Protein AF-A0A7S3AJ43-F1 (afdb_monomer)

Solvent-accessible surface area (backbone atoms only — not comparable to full-atom values): 8895 Å² total; per-residue (Å²): 134,88,46,78,45,78,45,79,42,61,58,70,43,95,69,58,47,60,54,44,39,71,39,20,48,55,48,64,35,80,45,64,75,58,45,54,69,53,51,38,65,73,64,42,61,64,56,55,50,50,53,47,51,53,53,22,52,51,38,37,76,72,70,40,55,68,68,60,22,46,53,50,46,52,51,54,54,48,52,55,52,53,55,57,70,67,60,58,96,76,51,73,62,51,73,63,64,70,43,52,88,94,30,73,67,41,49,53,55,51,53,42,50,75,51,31,51,64,57,42,51,50,42,50,39,47,38,44,34,19,57,76,72,76,45,79,58,73,85,70,89,60,75,60,73,74,74,81,78,73,87,126

Radius of gyration: 18.98 Å; Cα contacts (8 Å, |Δi|>4): 123; chains: 1; bounding box: 56×34×48 Å

Nearest PDB structures (foldseek):
  5bsh-assembly1_D  TM=8.265E-01  e=5.794E-03  Medicago truncatula
  5uax-assembly1_C  TM=8.113E-01  e=1.042E-02  Homo sapiens
  5uax-assembly1_E  TM=8.116E-01  e=1.318E-02  Homo sapiens
  5uau-assembly1_C  TM=7.940E-01  e=1.105E-02  Homo sapiens
  8tcu-assembly1_D-2  TM=8.036E-01  e=1.398E-02  Homo sapiens

Foldseek 3Di:
DPLDDEEEDEADDPPVQVVNVSSHHYHHDHDVLVSLLVVLVVVCPVVLVVVLVVQLVVVVVVVDDSVCSSVVSVVVSVVVVVVVSPPPPPDCVVVLVPDDDVDPSVVVVVVCVVLCVVLVVVQSSQCVSCVSVVHHRDDRPDDRDPDPPPDD

Mean predicted aligned error: 6.06 Å

Organism: NCBI:txid156174

pLDDT: mean 89.8, std 13.28, range [41.25, 98.75]

Structure (mmCIF, N/CA/C/O backbone):
data_AF-A0A7S3AJ43-F1
#
_entry.id   AF-A0A7S3AJ43-F1
#
loop_
_atom_site.group_PDB
_atom_site.id
_atom_site.type_symbol
_atom_site.label_atom_id
_atom_site.label_alt_id
_atom_site.label_comp_id
_atom_site.label_asym_id
_atom_site.label_entity_id
_atom_site.label_seq_id
_atom_site.pdbx_PDB_ins_code
_atom_site.Cartn_x
_atom_site.Cartn_y
_atom_site.Cartn_z
_atom_site.occupancy
_atom_site.B_iso_or_equiv
_atom_site.auth_seq_id
_atom_site.auth_comp_id
_atom_site.auth_asym_id
_atom_site.auth_atom_id
_atom_site.pdbx_PDB_model_num
ATOM 1 N N . ALA A 1 1 ? 22.393 -9.265 4.498 1.00 65.06 1 ALA A N 1
ATOM 2 C CA . ALA A 1 1 ? 21.399 -8.239 4.111 1.00 65.06 1 ALA A CA 1
ATOM 3 C C . ALA A 1 1 ? 20.019 -8.900 4.025 1.00 65.06 1 ALA A C 1
ATOM 5 O O . ALA A 1 1 ? 19.981 -10.119 3.952 1.00 65.06 1 ALA A O 1
ATOM 6 N N . LYS A 1 2 ? 18.904 -8.152 4.112 1.00 80.50 2 LYS A N 1
ATOM 7 C CA . LYS A 1 2 ? 17.542 -8.740 4.086 1.00 80.50 2 LYS A CA 1
ATOM 8 C C . LYS A 1 2 ? 17.021 -9.057 2.672 1.00 80.50 2 LYS A C 1
ATOM 10 O O . LYS A 1 2 ? 16.051 -9.773 2.564 1.00 80.50 2 LYS A O 1
ATOM 15 N N . HIS A 1 3 ? 17.670 -8.553 1.617 1.00 88.12 3 HIS A N 1
ATOM 16 C CA . HIS A 1 3 ? 17.343 -8.820 0.202 1.00 88.12 3 HIS A CA 1
ATOM 17 C C . HIS A 1 3 ? 15.861 -8.584 -0.158 1.00 88.12 3 HIS A C 1
ATOM 19 O O . HIS A 1 3 ? 15.234 -9.390 -0.830 1.00 88.12 3 HIS A O 1
ATOM 25 N N . HIS A 1 4 ? 15.288 -7.476 0.320 1.00 88.38 4 HIS A N 1
ATOM 26 C CA . HIS A 1 4 ? 13.892 -7.093 0.058 1.00 88.38 4 HIS A CA 1
ATOM 27 C C . HIS A 1 4 ? 13.791 -5.883 -0.891 1.00 88.38 4 HIS A C 1
ATOM 29 O O . HIS A 1 4 ? 12.855 -5.091 -0.792 1.00 88.38 4 HIS A O 1
ATOM 35 N N . GLY A 1 5 ? 14.791 -5.671 -1.753 1.00 90.06 5 GLY A N 1
ATOM 36 C CA . GLY A 1 5 ? 14.718 -4.639 -2.787 1.00 90.06 5 GLY A CA 1
ATOM 37 C C . GLY A 1 5 ? 13.667 -4.982 -3.844 1.00 90.06 5 GLY A C 1
ATOM 38 O O . GLY A 1 5 ? 13.375 -6.150 -4.073 1.00 90.06 5 GLY A O 1
ATOM 39 N N . ALA A 1 6 ? 13.119 -3.968 -4.508 1.00 92.75 6 ALA A N 1
ATOM 40 C CA . ALA A 1 6 ? 12.282 -4.143 -5.690 1.00 92.75 6 ALA A CA 1
ATOM 41 C C . ALA A 1 6 ? 12.809 -3.231 -6.798 1.00 92.75 6 ALA A C 1
ATOM 43 O O . ALA A 1 6 ? 13.063 -2.047 -6.566 1.00 92.75 6 ALA A O 1
ATOM 44 N N . THR A 1 7 ? 13.028 -3.770 -7.993 1.00 95.31 7 THR A N 1
ATOM 45 C CA . THR A 1 7 ? 13.562 -3.012 -9.131 1.00 95.31 7 THR A CA 1
ATOM 46 C C . THR A 1 7 ? 12.820 -3.383 -10.403 1.00 95.31 7 THR A C 1
ATOM 48 O O . THR A 1 7 ? 12.704 -4.556 -10.741 1.00 95.31 7 THR A O 1
ATOM 51 N N . VAL A 1 8 ? 12.338 -2.371 -11.124 1.00 96.00 8 VAL A N 1
ATOM 52 C CA . VAL A 1 8 ? 11.834 -2.517 -12.494 1.00 96.00 8 VAL A CA 1
ATOM 53 C C . VAL A 1 8 ? 12.937 -2.100 -13.463 1.00 96.00 8 VAL A C 1
ATOM 55 O O . VAL A 1 8 ? 13.650 -1.134 -13.191 1.00 96.00 8 VAL A O 1
ATOM 58 N N . MET A 1 9 ? 13.109 -2.821 -14.569 1.00 95.75 9 MET A N 1
ATOM 59 C CA . MET A 1 9 ? 14.140 -2.508 -15.565 1.00 95.75 9 MET A CA 1
ATOM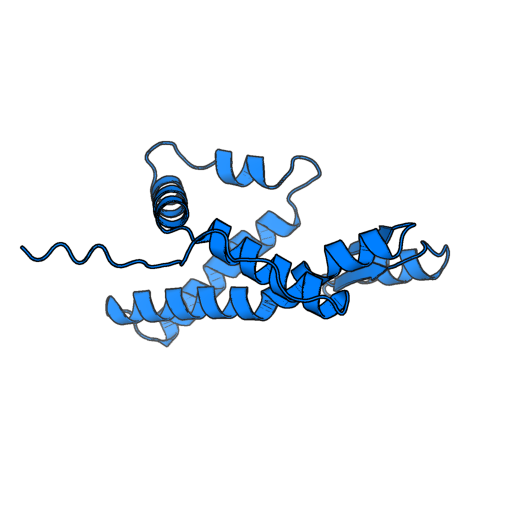 60 C C . MET A 1 9 ? 13.689 -2.832 -16.987 1.00 95.75 9 MET A C 1
ATOM 62 O O . MET A 1 9 ? 12.848 -3.705 -17.19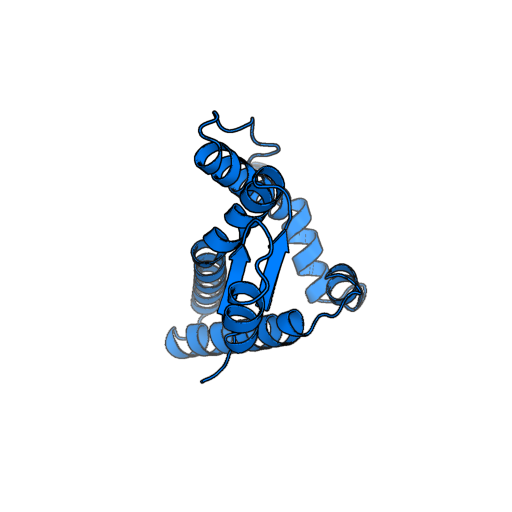7 1.00 95.75 9 MET A O 1
ATOM 66 N N . CYS A 1 10 ? 14.276 -2.130 -17.953 1.00 96.38 10 CYS A N 1
ATOM 67 C CA . CYS A 1 10 ? 14.032 -2.298 -19.378 1.00 96.38 10 CYS A CA 1
ATOM 68 C C . CYS A 1 10 ? 15.283 -1.885 -20.178 1.00 96.38 10 CYS A C 1
ATOM 70 O O . CYS A 1 10 ? 15.850 -0.831 -19.874 1.00 96.38 10 CYS A O 1
ATOM 72 N N . PRO A 1 11 ? 15.690 -2.640 -21.216 1.00 96.38 11 PRO A N 1
ATOM 73 C CA . PRO A 1 11 ? 15.273 -4.016 -21.507 1.00 96.38 11 PRO A CA 1
ATOM 74 C C . PRO A 1 11 ? 15.898 -5.014 -20.504 1.00 96.38 11 PRO A C 1
ATOM 76 O O . PRO A 1 11 ? 16.741 -4.619 -19.688 1.00 96.38 11 PRO A O 1
ATOM 79 N N . PRO A 1 12 ? 15.538 -6.310 -20.541 1.00 96.31 12 PRO A N 1
ATOM 80 C CA . PRO A 1 12 ? 16.238 -7.336 -19.773 1.00 96.31 12 PRO A CA 1
ATOM 81 C C . PRO A 1 12 ? 17.724 -7.399 -20.158 1.00 96.31 12 PRO A C 1
ATOM 83 O O . PRO A 1 12 ? 18.071 -7.311 -21.337 1.00 96.31 12 PRO A O 1
ATOM 86 N N . HIS A 1 13 ? 18.616 -7.570 -19.176 1.00 97.25 13 HIS A N 1
ATOM 87 C CA . HIS A 1 13 ? 20.060 -7.637 -19.427 1.00 97.25 13 HIS A CA 1
ATOM 88 C C . HIS A 1 13 ? 20.705 -8.800 -18.657 1.00 97.25 13 HIS A C 1
ATOM 90 O O . HIS A 1 13 ? 20.597 -8.846 -17.428 1.00 97.25 13 HIS A O 1
ATOM 96 N N . PRO A 1 14 ? 21.466 -9.689 -19.330 1.00 96.19 14 PRO A N 1
ATOM 97 C CA . PRO A 1 14 ? 21.908 -10.973 -18.771 1.00 96.19 14 PRO A CA 1
ATOM 98 C C . PRO A 1 14 ? 22.812 -10.858 -17.536 1.00 96.19 14 PRO A C 1
ATOM 100 O O . PRO A 1 14 ? 22.919 -11.805 -16.769 1.00 96.19 14 PRO A O 1
ATOM 103 N N . VAL A 1 15 ? 23.459 -9.708 -17.329 1.00 97.06 15 VAL A N 1
ATOM 104 C CA . VAL A 1 15 ? 24.304 -9.447 -16.146 1.00 97.06 15 VAL A CA 1
ATOM 105 C C . VAL A 1 15 ? 23.591 -8.603 -15.085 1.00 97.06 15 VAL A C 1
ATOM 107 O O . VAL A 1 15 ? 23.840 -8.767 -13.895 1.00 97.06 15 VAL A O 1
ATOM 110 N N . VAL A 1 16 ? 22.704 -7.690 -15.491 1.00 96.19 16 VAL A N 1
ATOM 111 C CA . VAL A 1 16 ? 22.134 -6.689 -14.569 1.00 96.19 16 VAL A CA 1
ATOM 112 C C . VAL A 1 16 ? 20.898 -7.247 -13.876 1.00 96.19 16 VAL A C 1
ATOM 114 O O . VAL A 1 16 ? 20.710 -7.005 -12.687 1.00 96.19 16 VAL A O 1
ATOM 117 N N . THR A 1 17 ? 20.089 -8.042 -14.581 1.00 96.38 17 THR A N 1
ATOM 118 C CA . THR A 1 17 ? 18.909 -8.679 -13.991 1.00 96.38 17 THR A CA 1
ATOM 119 C C . THR A 1 17 ? 19.293 -9.600 -12.823 1.00 96.38 17 THR A C 1
ATOM 121 O O . THR A 1 17 ? 18.819 -9.324 -11.719 1.00 96.38 17 THR A O 1
ATOM 124 N N . PRO A 1 18 ? 20.243 -10.555 -12.959 1.00 96.44 18 PRO A N 1
ATOM 125 C CA . PRO A 1 18 ? 20.639 -11.409 -11.832 1.00 96.44 18 PRO A CA 1
ATOM 126 C C . PRO A 1 18 ? 21.259 -10.637 -10.660 1.00 96.44 18 PRO A C 1
ATOM 128 O O . PRO A 1 18 ? 21.111 -11.024 -9.501 1.00 96.44 18 PRO A O 1
ATOM 131 N N . LEU A 1 19 ? 21.943 -9.520 -10.939 1.00 95.94 19 LEU A N 1
ATOM 132 C CA . LEU A 1 19 ? 22.479 -8.647 -9.894 1.00 95.94 19 LEU A CA 1
ATOM 133 C C . LEU A 1 19 ? 21.355 -8.077 -9.019 1.00 95.94 19 LEU A C 1
ATOM 135 O O . LEU A 1 19 ? 21.438 -8.173 -7.797 1.00 95.94 19 LEU A O 1
ATOM 139 N N . PHE A 1 20 ? 20.302 -7.511 -9.610 1.00 95.94 20 PHE A N 1
ATOM 140 C CA . PHE A 1 20 ? 19.175 -6.989 -8.830 1.00 95.94 20 PHE A CA 1
ATOM 141 C C . PHE A 1 20 ? 18.328 -8.094 -8.193 1.00 95.94 20 PHE A C 1
ATOM 143 O O . PHE A 1 20 ? 17.863 -7.903 -7.071 1.00 95.94 20 PHE A O 1
ATOM 150 N N . GLU A 1 21 ? 18.194 -9.259 -8.833 1.00 94.88 21 GLU A N 1
ATOM 151 C CA . GLU A 1 21 ? 17.552 -10.438 -8.225 1.00 94.88 21 GLU A CA 1
ATOM 152 C C . GLU A 1 21 ? 18.291 -10.904 -6.960 1.00 94.88 21 GLU A C 1
ATOM 154 O O . GLU A 1 21 ? 17.676 -11.320 -5.981 1.00 94.88 21 GLU A O 1
ATOM 159 N N . SER A 1 22 ? 19.619 -10.762 -6.909 1.00 94.62 22 SER A N 1
ATOM 160 C CA . SER A 1 22 ? 20.381 -11.055 -5.685 1.00 94.62 22 SER A CA 1
ATOM 161 C C . SER A 1 22 ? 20.096 -10.082 -4.526 1.00 94.62 22 SER A C 1
ATOM 163 O O . SER A 1 22 ? 20.369 -10.402 -3.368 1.00 94.62 22 SER A O 1
ATOM 165 N N . LEU A 1 23 ? 19.535 -8.902 -4.819 1.00 94.44 23 LEU A N 1
ATOM 166 C CA . LEU A 1 23 ? 19.179 -7.868 -3.841 1.00 94.44 23 LEU A CA 1
ATOM 167 C C . LEU A 1 23 ? 17.684 -7.889 -3.467 1.00 94.44 23 LEU A C 1
ATOM 169 O O . LEU A 1 23 ? 17.287 -7.184 -2.530 1.00 94.44 23 LEU A O 1
ATOM 173 N N . GLY A 1 24 ? 16.868 -8.678 -4.171 1.00 93.25 24 GLY A N 1
ATOM 174 C CA . GLY A 1 24 ? 15.427 -8.814 -3.968 1.00 93.25 24 GLY A CA 1
ATOM 175 C C . GLY A 1 24 ? 14.691 -9.171 -5.259 1.00 93.25 24 GLY A C 1
ATOM 176 O O . GLY A 1 24 ? 15.129 -10.029 -6.014 1.00 93.25 24 GLY A O 1
ATOM 177 N N . THR A 1 25 ? 13.561 -8.527 -5.530 1.00 92.06 25 THR A N 1
ATOM 178 C CA . THR A 1 25 ? 12.754 -8.796 -6.726 1.00 92.06 25 THR A CA 1
ATOM 179 C C . THR A 1 25 ? 13.171 -7.890 -7.881 1.00 92.06 25 THR A C 1
ATOM 181 O O . THR A 1 25 ? 13.107 -6.662 -7.771 1.00 92.06 25 THR A O 1
ATOM 184 N N . ALA A 1 26 ? 13.523 -8.485 -9.022 1.00 94.81 26 ALA A N 1
ATOM 185 C CA . ALA A 1 26 ? 13.680 -7.773 -10.285 1.00 94.81 26 ALA A CA 1
ATOM 186 C C . ALA A 1 26 ? 12.510 -8.087 -11.225 1.00 94.81 26 ALA A C 1
ATOM 188 O O . ALA A 1 26 ? 12.157 -9.245 -11.433 1.00 94.81 26 ALA A O 1
ATOM 189 N N . VAL A 1 27 ? 11.924 -7.051 -11.821 1.00 94.81 27 VAL A N 1
ATOM 190 C CA . VAL A 1 27 ? 10.926 -7.172 -12.887 1.00 94.81 27 VAL A CA 1
ATOM 191 C C . VAL A 1 27 ? 11.528 -6.566 -14.148 1.00 94.81 27 VAL A C 1
ATOM 193 O O . VAL A 1 27 ? 11.553 -5.344 -14.315 1.00 94.81 27 VAL A O 1
ATOM 196 N N . ALA A 1 28 ? 12.065 -7.426 -15.010 1.00 96.31 28 ALA A N 1
ATOM 197 C CA . ALA A 1 28 ? 12.603 -7.038 -16.307 1.00 96.31 28 ALA A CA 1
ATOM 198 C C . ALA A 1 28 ? 11.511 -7.139 -17.380 1.00 96.31 28 ALA A C 1
ATOM 200 O O . ALA A 1 28 ? 10.847 -8.167 -17.494 1.00 96.31 28 ALA A O 1
ATOM 201 N N . VAL A 1 29 ? 11.320 -6.070 -18.149 1.00 97.31 29 VAL A N 1
ATOM 202 C CA . VAL A 1 29 ? 10.336 -5.996 -19.239 1.00 97.31 29 VAL A CA 1
ATOM 203 C C . VAL A 1 29 ? 11.007 -5.525 -20.524 1.00 97.31 29 VAL A C 1
ATOM 205 O O . VAL A 1 29 ? 11.969 -4.764 -20.467 1.00 97.31 29 VAL A O 1
ATOM 208 N N . ASP A 1 30 ? 10.501 -5.967 -21.673 1.00 97.81 30 ASP A N 1
ATOM 209 C CA . ASP A 1 30 ? 11.097 -5.647 -22.979 1.00 97.81 30 ASP A CA 1
ATOM 210 C C . ASP A 1 30 ? 10.803 -4.216 -23.447 1.00 97.81 30 ASP A C 1
ATOM 212 O O . ASP A 1 30 ? 11.614 -3.605 -24.137 1.00 97.81 30 ASP A O 1
ATOM 216 N N . GLU A 1 31 ? 9.648 -3.675 -23.051 1.00 97.81 31 GLU A N 1
ATOM 217 C CA . GLU A 1 31 ? 9.118 -2.413 -23.565 1.00 97.81 31 GLU A CA 1
ATOM 218 C C . GLU A 1 31 ? 9.150 -1.303 -22.507 1.00 97.81 31 GLU A C 1
ATOM 220 O O . GLU A 1 31 ? 8.574 -1.431 -21.419 1.00 97.81 31 GLU A O 1
ATOM 225 N N . GLU A 1 32 ? 9.731 -0.150 -22.853 1.00 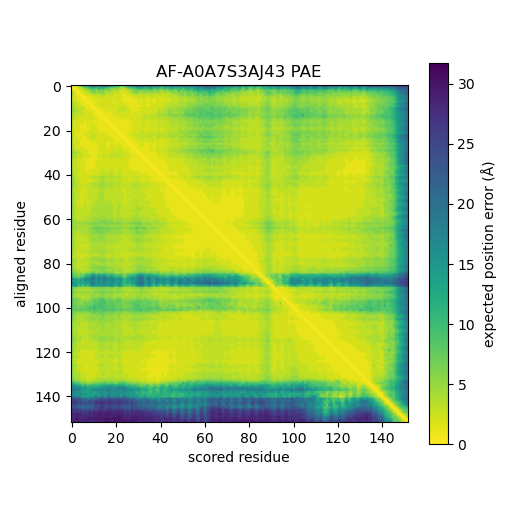96.38 32 GLU A N 1
ATOM 226 C CA . GLU A 1 32 ? 9.845 1.003 -21.945 1.00 96.38 32 GLU A CA 1
ATOM 227 C C . GLU A 1 32 ? 8.463 1.501 -21.488 1.00 96.38 32 GLU A C 1
ATOM 229 O O . GLU A 1 32 ? 8.265 1.891 -20.335 1.00 96.38 32 GLU A O 1
ATOM 234 N N . GLU A 1 33 ? 7.466 1.423 -22.371 1.00 96.31 33 GLU A N 1
ATOM 235 C CA . GLU A 1 33 ? 6.085 1.786 -22.051 1.00 96.31 33 GLU A CA 1
ATOM 236 C C . GLU A 1 33 ? 5.445 0.857 -21.012 1.00 96.31 33 GLU A C 1
ATOM 238 O O . GLU A 1 33 ? 4.555 1.288 -20.274 1.00 96.31 33 GLU A O 1
ATOM 243 N N . VAL A 1 34 ? 5.887 -0.400 -20.907 1.00 97.31 34 VAL A N 1
ATOM 244 C CA . VAL A 1 34 ? 5.468 -1.303 -19.825 1.00 97.31 34 VAL 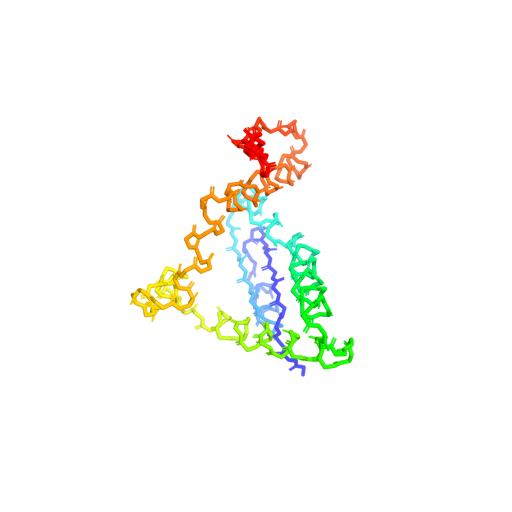A CA 1
ATOM 245 C C . VAL A 1 34 ? 6.172 -0.915 -18.528 1.00 97.31 34 VAL A C 1
ATOM 247 O O . VAL A 1 34 ? 5.504 -0.780 -17.503 1.00 97.31 34 VAL A O 1
ATOM 250 N N . MET A 1 35 ? 7.479 -0.635 -18.567 1.00 97.12 35 MET A N 1
ATOM 251 C CA . MET A 1 35 ? 8.226 -0.180 -17.388 1.00 97.12 35 MET A CA 1
ATOM 252 C C . MET A 1 35 ? 7.599 1.081 -16.777 1.00 97.12 35 MET A C 1
ATOM 254 O O . MET A 1 35 ? 7.344 1.121 -15.571 1.00 97.12 35 MET A O 1
ATOM 258 N N . LYS A 1 36 ? 7.254 2.080 -17.601 1.00 96.75 36 LYS A N 1
ATOM 259 C CA . LYS A 1 36 ? 6.582 3.312 -17.148 1.00 96.75 36 LYS A CA 1
ATOM 260 C C . LYS A 1 36 ? 5.261 3.041 -16.430 1.00 96.75 36 LYS A C 1
ATOM 262 O O . LYS A 1 36 ? 4.955 3.747 -15.477 1.00 96.75 36 LYS A O 1
ATOM 267 N N . LYS A 1 37 ? 4.492 2.025 -16.842 1.00 96.81 37 LYS A N 1
ATOM 268 C CA . LYS A 1 37 ? 3.230 1.631 -16.181 1.00 96.81 37 LYS A CA 1
ATOM 269 C C . LYS A 1 37 ? 3.450 0.976 -14.814 1.00 96.81 37 LYS A C 1
ATOM 271 O O . LYS A 1 37 ? 2.555 1.040 -13.978 1.00 96.81 37 LYS A O 1
ATOM 276 N N . LEU A 1 38 ? 4.620 0.381 -14.570 1.00 96.75 38 LEU A N 1
ATOM 277 C CA . LEU A 1 38 ? 4.974 -0.221 -13.279 1.00 96.75 38 LEU A CA 1
ATOM 278 C C . LEU A 1 38 ? 5.490 0.814 -12.268 1.00 96.75 38 LEU A C 1
ATOM 280 O O . LEU A 1 38 ? 5.240 0.691 -11.071 1.00 96.75 38 LEU A O 1
ATOM 284 N N . MET A 1 39 ? 6.189 1.850 -12.739 1.00 96.06 39 MET A N 1
ATOM 285 C CA . MET A 1 39 ? 6.831 2.854 -11.883 1.00 96.06 39 MET A CA 1
ATOM 286 C C . MET A 1 39 ? 5.909 3.540 -10.852 1.00 96.06 39 MET A C 1
ATOM 288 O O . MET A 1 39 ? 6.370 3.709 -9.726 1.00 96.06 39 MET A O 1
ATOM 292 N N . PRO A 1 40 ? 4.639 3.906 -11.140 1.00 97.06 40 PRO A N 1
ATOM 293 C CA . PRO A 1 40 ? 3.752 4.532 -10.155 1.00 97.06 40 PRO A CA 1
ATOM 294 C C . PRO A 1 40 ? 3.609 3.759 -8.840 1.00 97.06 40 PRO A C 1
ATOM 296 O O . PRO A 1 40 ? 3.440 4.370 -7.787 1.00 97.06 40 PRO A O 1
ATOM 299 N N . VAL A 1 41 ? 3.717 2.426 -8.875 1.00 95.50 41 VAL A N 1
ATOM 300 C CA . VAL A 1 41 ? 3.610 1.571 -7.681 1.00 95.50 41 VAL A CA 1
ATOM 301 C C . VAL A 1 41 ? 4.709 1.892 -6.663 1.00 95.50 41 VAL A C 1
ATOM 303 O O . VAL A 1 41 ? 4.466 1.837 -5.459 1.00 95.50 41 VAL A O 1
ATOM 306 N N . THR A 1 42 ? 5.898 2.310 -7.111 1.00 92.38 42 THR A N 1
ATOM 307 C CA . THR A 1 42 ? 7.006 2.659 -6.204 1.00 92.38 42 THR A CA 1
ATOM 308 C C . THR A 1 42 ? 6.738 3.947 -5.417 1.00 92.38 42 THR A C 1
ATOM 310 O O . THR A 1 42 ? 7.320 4.151 -4.352 1.00 92.38 42 THR A O 1
ATOM 313 N N . ALA A 1 43 ? 5.801 4.786 -5.874 1.00 95.00 43 ALA A N 1
ATOM 314 C CA . ALA A 1 43 ? 5.382 5.998 -5.174 1.00 95.00 43 ALA A CA 1
ATOM 315 C C . ALA A 1 43 ? 4.402 5.729 -4.011 1.00 95.00 43 ALA A C 1
ATOM 317 O O . ALA A 1 43 ? 4.081 6.650 -3.257 1.00 95.00 43 ALA A O 1
ATOM 318 N N . LEU A 1 44 ? 3.943 4.485 -3.818 1.00 95.94 44 LEU A N 1
ATOM 319 C CA . LEU A 1 44 ? 2.960 4.137 -2.783 1.00 95.94 44 LEU A CA 1
ATOM 320 C C . LEU A 1 44 ? 3.523 4.104 -1.358 1.00 95.94 44 LEU A C 1
ATOM 322 O O . LEU A 1 44 ? 2.744 4.055 -0.410 1.00 95.94 44 LEU A O 1
ATOM 326 N N . MET A 1 45 ? 4.843 4.208 -1.173 1.00 94.00 45 MET A N 1
ATOM 327 C CA . MET A 1 45 ? 5.457 4.247 0.162 1.00 94.00 45 MET A CA 1
ATOM 328 C C . MET A 1 45 ? 4.842 5.345 1.049 1.00 94.00 45 MET A C 1
ATOM 330 O O . MET A 1 45 ? 4.499 5.093 2.202 1.00 94.00 45 MET A O 1
ATOM 334 N N . GLY A 1 46 ? 4.657 6.555 0.507 1.00 93.94 46 GLY A N 1
ATOM 335 C CA . GLY A 1 46 ? 4.066 7.668 1.256 1.00 93.94 46 GLY A CA 1
ATOM 336 C C . GLY A 1 46 ? 2.603 7.419 1.634 1.00 93.94 46 GLY A C 1
ATOM 337 O O . GLY A 1 46 ? 2.206 7.691 2.765 1.00 93.94 46 GLY A O 1
ATOM 338 N N . GLN A 1 47 ? 1.818 6.842 0.719 1.00 96.00 47 GLN A N 1
ATOM 339 C CA . GLN A 1 47 ? 0.428 6.466 0.991 1.00 96.00 47 GLN A CA 1
ATOM 340 C C . GLN A 1 47 ? 0.347 5.374 2.069 1.00 96.00 47 GLN A C 1
ATOM 342 O O . GLN A 1 47 ? -0.485 5.470 2.969 1.00 96.00 47 GLN A O 1
ATOM 347 N N . PHE A 1 48 ? 1.238 4.382 2.028 1.00 96.06 48 PHE A N 1
ATOM 348 C CA . PHE A 1 48 ? 1.289 3.299 3.008 1.00 96.06 48 PHE A CA 1
ATOM 349 C C . PHE A 1 48 ? 1.594 3.809 4.426 1.00 96.06 48 PHE A C 1
ATOM 351 O O . PHE A 1 48 ? 0.978 3.363 5.396 1.00 96.06 48 PHE A O 1
ATOM 358 N N . TYR A 1 49 ? 2.502 4.781 4.563 1.00 96.50 49 TYR A N 1
ATOM 359 C CA . TYR A 1 49 ? 2.772 5.427 5.853 1.00 96.50 49 TYR A CA 1
ATOM 360 C C . TYR A 1 49 ? 1.611 6.309 6.318 1.00 96.50 49 TYR A C 1
ATOM 362 O O . TYR A 1 49 ? 1.275 6.287 7.500 1.00 96.50 49 TYR A O 1
ATOM 370 N N . ALA A 1 50 ? 0.948 7.026 5.407 1.00 97.38 50 ALA A N 1
ATOM 371 C CA . ALA A 1 50 ? -0.236 7.816 5.742 1.00 97.38 50 ALA A CA 1
ATOM 372 C C . ALA A 1 50 ? -1.401 6.937 6.241 1.00 97.38 50 ALA A C 1
ATOM 374 O O . ALA A 1 50 ? -2.091 7.312 7.186 1.00 97.38 50 ALA A O 1
ATOM 375 N N . GLN A 1 51 ? -1.584 5.738 5.676 1.00 96.75 51 GLN A N 1
ATOM 376 C CA . GLN A 1 51 ? -2.582 4.772 6.152 1.00 96.75 51 GLN A CA 1
ATOM 377 C C . GLN A 1 51 ? -2.288 4.302 7.588 1.00 96.75 51 GLN A C 1
ATOM 379 O O . GLN A 1 51 ? -3.196 4.224 8.420 1.00 96.75 51 GLN A O 1
ATOM 384 N N . GLN A 1 52 ? -1.019 4.017 7.900 1.00 98.00 52 GLN A N 1
ATOM 385 C CA . GLN A 1 52 ? -0.594 3.665 9.259 1.00 98.00 52 GLN A CA 1
ATOM 386 C C . GLN A 1 52 ? -0.798 4.832 10.226 1.00 98.00 52 GLN A C 1
ATOM 388 O O . GLN A 1 52 ? -1.337 4.638 11.310 1.00 98.00 52 GLN A O 1
ATOM 393 N N . GLN A 1 53 ? -0.445 6.053 9.820 1.00 98.19 53 GLN A N 1
ATOM 394 C CA . GLN A 1 53 ? -0.668 7.250 10.630 1.00 98.19 53 GLN A CA 1
ATOM 395 C C . GLN A 1 53 ? -2.156 7.460 10.941 1.00 98.19 53 GLN A C 1
ATOM 397 O O . GLN A 1 53 ? -2.505 7.733 12.086 1.00 98.19 53 GLN A O 1
ATOM 402 N N . ALA A 1 54 ? -3.041 7.295 9.952 1.00 98.12 54 ALA A N 1
ATOM 403 C CA . ALA A 1 54 ? -4.485 7.396 10.159 1.00 98.12 54 ALA A CA 1
ATOM 404 C C . ALA A 1 54 ? -5.002 6.318 11.129 1.00 98.12 54 ALA A C 1
ATOM 406 O O . ALA A 1 54 ? -5.828 6.605 11.993 1.00 98.12 54 ALA A O 1
ATOM 407 N N . THR A 1 55 ? -4.470 5.097 11.033 1.00 98.19 55 THR A N 1
ATOM 408 C CA . THR A 1 55 ? -4.809 3.988 11.941 1.00 98.19 55 THR A CA 1
ATOM 409 C C . THR A 1 55 ? -4.334 4.264 13.370 1.00 98.19 55 THR A C 1
ATOM 411 O O . THR A 1 55 ? -5.090 4.072 14.322 1.00 98.19 55 THR A O 1
ATOM 414 N N . GLN A 1 56 ? -3.109 4.775 13.529 1.00 98.44 56 GLN A N 1
ATOM 415 C CA . GLN A 1 56 ? -2.575 5.200 14.822 1.00 98.44 56 GLN A CA 1
ATOM 416 C C . GLN A 1 56 ? -3.450 6.299 15.439 1.00 98.44 56 GLN A C 1
ATOM 418 O O . GLN A 1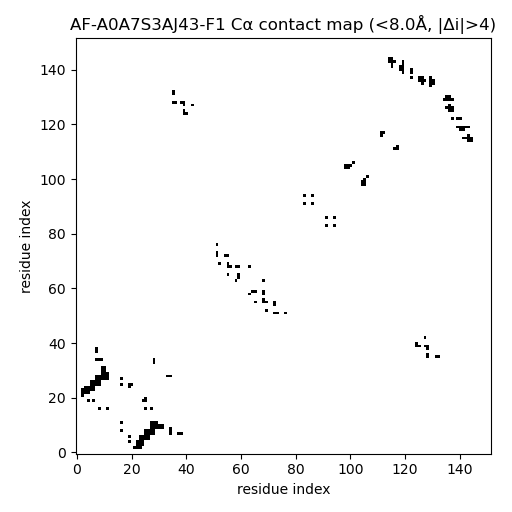 56 ? -3.854 6.174 16.591 1.00 98.44 56 GLN A O 1
ATOM 423 N N . ALA A 1 57 ? -3.781 7.342 14.672 1.00 98.62 57 ALA A N 1
ATOM 424 C CA . ALA A 1 57 ? -4.620 8.440 15.147 1.00 98.62 57 ALA A CA 1
ATOM 425 C C . ALA A 1 57 ? -6.019 7.959 15.566 1.00 98.62 57 ALA A C 1
ATOM 427 O O . ALA A 1 57 ? -6.569 8.438 16.556 1.00 98.62 57 ALA A O 1
ATOM 428 N N . TRP A 1 58 ? -6.584 6.979 14.852 1.00 98.56 58 TRP A N 1
ATOM 429 C CA . TRP A 1 58 ? -7.849 6.360 15.240 1.00 98.56 58 TRP A CA 1
ATOM 430 C C . TRP A 1 58 ? -7.744 5.635 16.590 1.00 98.56 58 TRP A C 1
ATOM 432 O O . TRP A 1 58 ? -8.604 5.844 17.440 1.00 98.56 58 TRP A O 1
ATOM 442 N N . LEU A 1 59 ? -6.680 4.855 16.829 1.00 98.75 59 LEU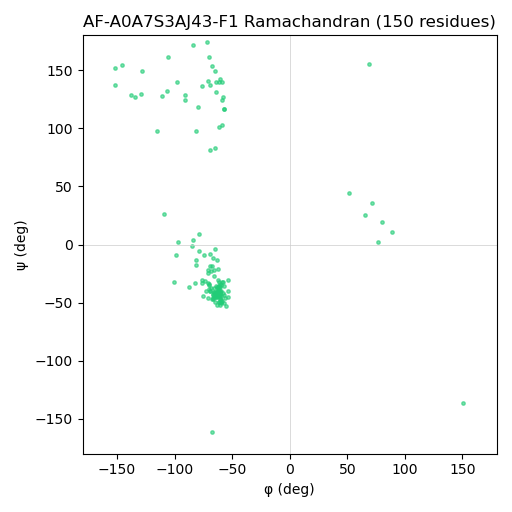 A N 1
ATOM 443 C CA . LEU A 1 59 ? -6.441 4.196 18.124 1.00 98.75 59 LEU A CA 1
ATOM 444 C C . LEU A 1 59 ? -6.265 5.208 19.265 1.00 98.75 59 LEU A C 1
ATOM 446 O O . LEU A 1 59 ? -6.831 5.020 20.342 1.00 98.75 59 LEU A O 1
ATOM 450 N N . GLU A 1 60 ? -5.523 6.291 19.027 1.00 98.69 60 GLU A N 1
ATOM 451 C CA . GLU A 1 60 ? -5.358 7.378 20.000 1.00 98.69 60 GLU A CA 1
ATOM 452 C C . GLU A 1 60 ? -6.702 8.033 20.346 1.00 98.69 60 GLU A C 1
ATOM 454 O O . GLU A 1 60 ? -6.997 8.265 21.519 1.00 98.69 60 GLU A O 1
ATOM 459 N N . ALA A 1 61 ? -7.574 8.236 19.353 1.00 98.56 61 ALA A N 1
ATOM 460 C CA . ALA A 1 61 ? -8.934 8.728 19.572 1.00 98.56 61 ALA A CA 1
ATOM 461 C C . ALA A 1 61 ? -9.820 7.746 20.364 1.00 98.56 61 ALA A C 1
ATOM 463 O O . ALA A 1 61 ? -10.783 8.176 20.997 1.00 98.56 61 ALA A O 1
ATOM 464 N N . GLN A 1 62 ? -9.490 6.449 20.377 1.00 98.50 62 GLN A N 1
ATOM 465 C CA . GLN A 1 62 ? -10.126 5.450 21.249 1.00 98.50 62 GLN A CA 1
ATOM 466 C C . GLN A 1 62 ? -9.513 5.399 22.665 1.00 98.50 62 GLN A C 1
ATOM 468 O O . GLN A 1 62 ? -9.905 4.559 23.474 1.00 98.50 62 GLN A O 1
ATOM 473 N N . GLY A 1 63 ? -8.555 6.276 22.985 1.00 98.50 63 GLY A N 1
ATOM 474 C CA . GLY A 1 63 ? -7.913 6.356 24.301 1.00 98.50 63 GLY A CA 1
ATOM 475 C C . GLY A 1 63 ? -6.684 5.460 24.476 1.00 98.50 63 GLY A C 1
ATOM 476 O O . GLY A 1 63 ? -6.199 5.314 25.599 1.00 98.50 63 GLY A O 1
ATOM 477 N N . VAL A 1 64 ? -6.162 4.863 23.400 1.00 98.69 64 VAL A N 1
ATOM 478 C CA . VAL A 1 64 ? -4.885 4.133 23.434 1.00 98.69 64 VAL A CA 1
ATOM 479 C C . VAL A 1 64 ? -3.734 5.139 23.462 1.00 98.69 64 VAL A C 1
ATOM 481 O O . VAL A 1 64 ? -3.737 6.111 22.713 1.00 98.69 64 VAL A O 1
ATOM 484 N N . ASP A 1 65 ? -2.723 4.920 24.302 1.00 98.50 65 ASP A N 1
ATOM 485 C CA . ASP A 1 65 ? -1.558 5.804 24.322 1.00 98.50 65 ASP A CA 1
ATOM 486 C C . ASP A 1 65 ? -0.770 5.737 22.997 1.00 98.50 65 ASP A C 1
ATOM 488 O O . ASP A 1 65 ? -0.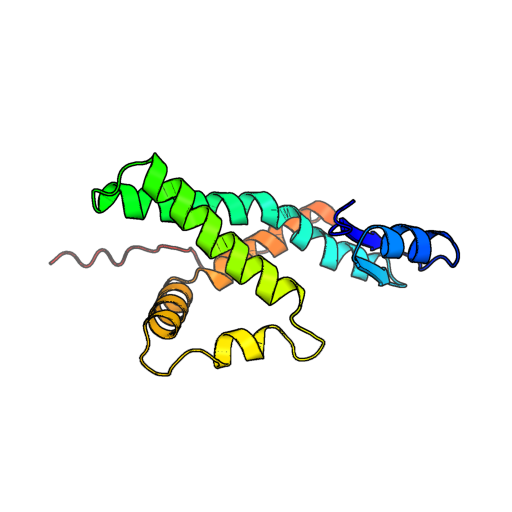704 4.696 22.337 1.00 98.50 65 ASP A O 1
ATOM 492 N N . ALA A 1 66 ? -0.134 6.847 22.616 1.00 97.75 66 ALA A N 1
ATOM 493 C CA . ALA A 1 66 ? 0.546 6.982 21.325 1.00 97.75 66 ALA A CA 1
ATOM 494 C C . ALA A 1 66 ? 1.653 5.933 21.095 1.00 97.75 66 ALA A C 1
ATOM 496 O O . ALA A 1 66 ? 1.897 5.495 19.962 1.00 97.75 66 ALA A O 1
ATOM 497 N N . GLN A 1 67 ? 2.332 5.494 22.162 1.00 98.31 67 GLN A N 1
ATOM 498 C CA . GLN A 1 67 ? 3.390 4.492 22.055 1.00 98.31 67 GLN A CA 1
ATOM 499 C C . GLN A 1 67 ? 2.798 3.115 21.740 1.00 98.31 67 GLN A C 1
ATOM 501 O O . GLN A 1 67 ? 3.281 2.434 20.831 1.00 98.31 67 GLN A O 1
ATOM 506 N N . SER A 1 68 ? 1.741 2.711 22.441 1.00 98.56 68 SER A N 1
ATOM 507 C CA . SER A 1 68 ? 1.023 1.466 22.160 1.00 98.56 68 SER A CA 1
ATOM 508 C C . SER A 1 68 ? 0.341 1.499 20.790 1.00 98.56 68 SER A C 1
ATOM 510 O O . SER A 1 68 ? 0.447 0.524 20.044 1.00 98.56 68 SER A O 1
ATOM 512 N N . ALA A 1 69 ? -0.288 2.618 20.415 1.00 98.69 69 ALA A N 1
ATOM 513 C CA . ALA A 1 69 ? -0.982 2.785 19.137 1.00 98.69 69 ALA A CA 1
ATOM 514 C C . ALA A 1 69 ? -0.034 2.638 17.937 1.00 98.69 69 ALA A C 1
ATOM 516 O O . ALA A 1 69 ? -0.298 1.852 17.022 1.00 98.69 69 ALA A O 1
ATOM 517 N N . SER A 1 70 ? 1.103 3.339 17.961 1.00 98.31 70 SER A N 1
ATOM 518 C CA . SER A 1 70 ? 2.122 3.251 16.906 1.00 98.31 70 SER A CA 1
ATOM 519 C C . SER A 1 70 ? 2.775 1.866 16.850 1.00 98.31 70 SER A C 1
ATOM 521 O O . SER A 1 70 ? 2.892 1.282 15.769 1.00 98.31 70 SER A O 1
ATOM 523 N N . LYS A 1 71 ? 3.139 1.291 18.007 1.00 98.44 71 LYS A N 1
ATOM 524 C CA . LYS A 1 71 ? 3.741 -0.048 18.094 1.00 98.44 71 LYS A CA 1
ATOM 525 C C . LYS A 1 71 ? 2.809 -1.126 17.547 1.00 98.44 71 LYS A C 1
ATOM 527 O O . LYS A 1 71 ? 3.254 -1.972 16.772 1.00 98.44 71 LYS A O 1
ATOM 532 N N . TRP A 1 72 ? 1.539 -1.108 17.948 1.00 98.44 72 TRP A N 1
ATOM 533 C CA . TRP A 1 72 ? 0.557 -2.093 17.504 1.00 98.44 72 TRP A CA 1
ATOM 534 C C . TRP A 1 72 ? 0.266 -1.961 16.009 1.00 98.44 72 TRP A C 1
ATOM 536 O O . TRP A 1 72 ? 0.351 -2.950 15.283 1.00 98.44 72 TRP A O 1
ATOM 546 N N . THR A 1 73 ? 0.028 -0.736 15.533 1.00 98.31 73 THR A N 1
ATOM 547 C CA . THR A 1 73 ? -0.215 -0.462 14.109 1.00 98.31 73 THR A CA 1
ATOM 548 C C . THR A 1 73 ? 0.946 -0.953 13.249 1.00 98.31 73 THR A C 1
ATOM 550 O O . THR A 1 73 ? 0.737 -1.714 12.305 1.00 98.31 73 THR A O 1
ATOM 553 N N . GLY A 1 74 ? 2.181 -0.588 13.607 1.00 98.06 74 GLY A N 1
ATOM 554 C CA . GLY A 1 74 ? 3.368 -1.020 12.872 1.00 98.06 74 GLY A CA 1
ATOM 555 C C . GLY A 1 74 ? 3.536 -2.541 12.861 1.00 98.06 74 GLY A C 1
ATOM 556 O O . GLY A 1 74 ? 3.871 -3.111 11.825 1.00 98.06 74 GLY A O 1
ATOM 557 N N . ALA A 1 75 ? 3.260 -3.217 13.982 1.00 98.00 75 ALA A N 1
ATOM 558 C CA . ALA A 1 75 ? 3.344 -4.675 14.068 1.00 98.00 75 ALA A CA 1
ATOM 559 C C . ALA A 1 75 ? 2.316 -5.380 13.165 1.00 98.00 75 ALA A C 1
ATOM 561 O O . ALA A 1 75 ? 2.681 -6.309 12.441 1.00 98.00 75 ALA A O 1
ATOM 562 N N . VAL A 1 76 ? 1.059 -4.920 13.160 1.00 97.44 76 VAL A N 1
ATOM 563 C CA . VAL A 1 76 ? -0.005 -5.485 12.312 1.00 97.44 76 VAL A CA 1
ATOM 564 C C . VAL A 1 76 ? 0.302 -5.261 10.832 1.00 97.44 76 VAL A C 1
ATOM 566 O O . VAL A 1 76 ? 0.298 -6.220 10.061 1.00 97.44 76 VAL A O 1
ATOM 569 N N . PHE A 1 77 ? 0.643 -4.028 10.437 1.00 96.69 77 PHE A N 1
ATOM 570 C CA . PHE A 1 77 ? 0.994 -3.713 9.048 1.00 96.69 77 PHE A CA 1
ATOM 571 C C . PHE A 1 77 ? 2.240 -4.477 8.583 1.00 96.69 77 PHE A C 1
ATOM 573 O O . PHE A 1 77 ? 2.293 -4.929 7.443 1.00 96.69 77 PHE A O 1
ATOM 580 N N . HIS A 1 78 ? 3.228 -4.682 9.458 1.00 94.81 78 HIS A N 1
ATOM 581 C CA . HIS A 1 78 ? 4.388 -5.508 9.133 1.00 94.81 78 HIS A CA 1
ATOM 582 C C . HIS A 1 78 ? 4.004 -6.967 8.865 1.00 94.81 78 HIS A C 1
ATOM 584 O O . HIS A 1 78 ? 4.486 -7.538 7.890 1.00 94.81 78 HIS A O 1
ATOM 590 N N . CYS A 1 79 ? 3.133 -7.552 9.695 1.00 93.25 79 CYS A N 1
ATOM 591 C CA . CYS A 1 79 ? 2.671 -8.930 9.537 1.00 93.25 79 CYS A CA 1
ATOM 592 C C . CYS A 1 79 ? 1.976 -9.140 8.184 1.00 93.25 79 CYS A C 1
ATOM 594 O O . CYS A 1 79 ? 2.377 -10.019 7.425 1.00 93.25 79 CYS A O 1
ATOM 596 N N . VAL A 1 80 ? 1.015 -8.278 7.834 1.00 92.12 80 VAL A N 1
ATOM 597 C CA . VAL A 1 80 ? 0.274 -8.397 6.564 1.00 92.12 80 VAL A CA 1
ATOM 598 C C . VAL A 1 80 ? 1.138 -8.063 5.343 1.00 92.12 80 VAL A C 1
ATOM 600 O O . VAL A 1 80 ? 1.015 -8.703 4.300 1.00 92.12 80 VAL A O 1
ATOM 603 N N . SER A 1 81 ? 2.066 -7.105 5.449 1.00 91.19 81 SER A N 1
ATOM 604 C CA . SER A 1 81 ? 2.999 -6.809 4.354 1.00 91.19 81 SER A CA 1
ATOM 605 C C . SER A 1 81 ? 4.015 -7.930 4.145 1.00 91.19 81 SER A C 1
ATOM 607 O O . SER A 1 81 ? 4.406 -8.191 3.012 1.00 91.19 81 SER A O 1
ATOM 609 N N . TYR A 1 82 ? 4.438 -8.606 5.214 1.00 89.44 82 TYR A N 1
ATOM 610 C CA . TYR A 1 82 ? 5.299 -9.781 5.113 1.00 89.44 82 TYR A CA 1
ATOM 611 C C . TYR A 1 82 ? 4.571 -10.946 4.434 1.00 89.44 82 TYR A C 1
ATOM 613 O O . TYR A 1 82 ? 5.111 -11.538 3.503 1.00 89.44 82 TYR A O 1
ATOM 621 N N . ASP A 1 83 ? 3.334 -11.220 4.846 1.00 86.44 83 ASP A N 1
ATOM 622 C CA . ASP A 1 83 ? 2.508 -12.279 4.262 1.00 86.44 83 ASP A CA 1
ATOM 623 C C . ASP A 1 83 ? 2.182 -12.008 2.780 1.00 86.44 83 ASP A C 1
ATOM 625 O O . ASP A 1 83 ? 2.348 -12.858 1.909 1.00 86.44 83 ASP A O 1
ATOM 629 N N . SER A 1 84 ? 1.851 -10.762 2.432 1.00 88.50 84 SER A N 1
ATOM 630 C CA . SER A 1 84 ? 1.606 -10.392 1.030 1.00 88.50 84 SER A CA 1
ATOM 631 C C . SER A 1 84 ? 2.861 -10.418 0.146 1.00 88.50 84 SER A C 1
ATOM 633 O O . SER A 1 84 ? 2.738 -10.585 -1.066 1.00 88.50 84 SER A O 1
ATOM 635 N N . ALA A 1 85 ? 4.067 -10.306 0.715 1.00 83.50 85 ALA A N 1
ATOM 636 C CA . ALA A 1 85 ? 5.317 -10.426 -0.042 1.00 83.50 85 ALA A CA 1
ATOM 637 C C . ALA A 1 85 ? 5.596 -11.864 -0.509 1.00 83.50 85 ALA A C 1
ATOM 639 O O . ALA A 1 85 ? 6.336 -12.057 -1.474 1.00 83.50 85 ALA A O 1
ATOM 640 N N . VAL A 1 86 ? 5.003 -12.865 0.151 1.00 77.69 86 VAL A N 1
ATOM 641 C CA . VAL A 1 86 ? 5.079 -14.279 -0.252 1.00 77.69 86 VAL A CA 1
ATOM 642 C C . VAL A 1 86 ? 3.861 -14.732 -1.058 1.00 77.69 86 VAL A C 1
ATOM 644 O O . VAL A 1 86 ? 3.799 -15.897 -1.456 1.00 77.69 86 VAL A O 1
ATOM 647 N N . ALA A 1 87 ? 2.913 -13.827 -1.337 1.00 66.31 87 ALA A N 1
ATOM 648 C CA . ALA A 1 87 ? 1.767 -14.100 -2.193 1.00 66.31 87 ALA A CA 1
ATOM 649 C C . ALA A 1 87 ? 2.272 -14.512 -3.583 1.00 66.31 87 ALA A C 1
ATOM 651 O O . ALA A 1 87 ? 2.755 -13.694 -4.365 1.00 66.31 87 ALA A O 1
ATOM 652 N N . GLY A 1 88 ? 2.231 -15.817 -3.851 1.00 64.88 88 GLY A N 1
ATOM 653 C CA . GLY A 1 88 ? 2.742 -16.410 -5.079 1.00 64.88 88 GLY A CA 1
ATOM 654 C C . GLY A 1 88 ? 1.935 -16.008 -6.327 1.00 64.88 88 GLY A C 1
ATOM 655 O O . GLY A 1 88 ? 1.151 -15.058 -6.316 1.00 64.88 88 GLY A O 1
ATOM 656 N N . PRO A 1 89 ? 2.045 -16.760 -7.434 1.00 59.38 89 PRO A N 1
ATOM 657 C CA . PRO A 1 89 ? 1.432 -16.399 -8.719 1.00 59.38 89 PRO A CA 1
ATOM 658 C C . PRO A 1 89 ? -0.111 -16.373 -8.717 1.00 59.38 89 PRO A C 1
ATOM 660 O O . PRO A 1 89 ? -0.718 -16.002 -9.717 1.00 59.38 89 PRO A O 1
ATOM 663 N N . GLN A 1 90 ? -0.763 -16.750 -7.612 1.00 61.59 90 GLN A N 1
ATOM 664 C CA . GLN A 1 90 ? -2.221 -16.862 -7.486 1.00 61.59 90 GLN A CA 1
ATOM 665 C C . GLN A 1 90 ? -2.956 -15.527 -7.281 1.00 61.59 90 GLN A C 1
ATOM 667 O O . GLN A 1 90 ? -4.175 -15.525 -7.121 1.00 61.59 90 GLN A O 1
ATOM 672 N N . THR A 1 91 ? -2.259 -14.393 -7.413 1.00 74.31 91 THR A N 1
ATOM 673 C CA . THR A 1 91 ? -2.788 -13.021 -7.292 1.00 74.31 91 THR A CA 1
ATOM 674 C C . THR A 1 91 ? -3.214 -12.642 -5.866 1.00 74.31 91 THR A C 1
ATOM 676 O O . THR A 1 91 ? -3.612 -13.482 -5.066 1.00 74.31 91 THR A O 1
ATOM 679 N N . PHE A 1 92 ? -3.216 -11.341 -5.555 1.00 87.81 92 PHE A N 1
ATOM 680 C CA . PHE A 1 92 ? -3.702 -10.818 -4.266 1.00 87.81 92 PHE A CA 1
ATOM 681 C C . PHE A 1 92 ? -5.194 -11.079 -4.006 1.00 87.81 92 PHE A C 1
ATOM 683 O O . PHE A 1 92 ? -5.658 -10.907 -2.883 1.00 87.81 92 PHE A O 1
ATOM 690 N N . LYS A 1 93 ? -5.956 -11.493 -5.029 1.00 87.00 93 LYS A N 1
ATOM 691 C CA . LYS A 1 93 ? -7.382 -11.805 -4.906 1.00 87.00 93 LYS A CA 1
ATOM 692 C C . LYS A 1 93 ? -7.628 -12.901 -3.869 1.00 87.00 93 LYS A C 1
ATOM 694 O O . LYS A 1 93 ? -8.535 -12.755 -3.062 1.00 87.00 93 LYS A O 1
ATOM 699 N N . HIS A 1 94 ? -6.793 -13.939 -3.857 1.00 86.38 94 HIS A N 1
ATOM 700 C CA . HIS A 1 94 ? -6.926 -15.044 -2.914 1.00 86.38 94 HIS A CA 1
ATOM 701 C C . HIS A 1 94 ? -6.839 -14.568 -1.457 1.00 86.38 94 HIS A C 1
ATOM 703 O O . HIS A 1 94 ? -7.752 -14.854 -0.694 1.00 86.38 94 HIS A O 1
ATOM 709 N N . LEU A 1 95 ? -5.841 -13.744 -1.108 1.00 89.38 95 LEU A N 1
ATOM 710 C CA . LEU A 1 95 ? -5.701 -13.176 0.244 1.00 89.38 95 LEU A CA 1
ATOM 711 C C . LEU A 1 95 ? -6.920 -12.340 0.668 1.00 89.38 95 LEU A C 1
ATOM 713 O O . LEU A 1 95 ? -7.278 -12.278 1.842 1.00 89.38 95 LEU A O 1
ATOM 717 N N . VAL A 1 96 ? -7.577 -11.675 -0.287 1.00 89.62 96 VAL A N 1
ATOM 718 C CA . VAL A 1 96 ? -8.810 -10.917 -0.022 1.00 89.62 96 VAL A CA 1
ATOM 719 C C . VAL A 1 96 ? -10.021 -11.844 0.134 1.00 89.62 96 VAL A C 1
ATOM 721 O O . VAL A 1 96 ? -10.920 -11.539 0.910 1.00 89.62 96 VAL A O 1
ATOM 724 N N . GLU A 1 97 ? -10.065 -12.968 -0.577 1.00 87.31 97 GLU A N 1
ATOM 725 C CA . GLU A 1 97 ? -11.162 -13.947 -0.509 1.00 87.31 97 GLU A CA 1
ATOM 726 C C . GLU A 1 97 ? -11.050 -14.912 0.681 1.00 87.31 97 GLU A C 1
ATOM 728 O O . GLU A 1 97 ? -12.049 -15.506 1.072 1.00 87.31 97 GLU A O 1
ATOM 733 N N . GLU A 1 98 ? -9.872 -15.043 1.295 1.00 87.31 98 GLU A N 1
ATOM 734 C CA . GLU A 1 98 ? -9.668 -15.818 2.530 1.00 87.31 98 GLU A CA 1
ATOM 735 C C . GLU A 1 98 ? -10.369 -15.220 3.758 1.00 87.31 98 GLU A C 1
ATOM 737 O O . GLU A 1 98 ? -10.463 -15.866 4.803 1.00 87.31 98 GLU A O 1
ATOM 742 N N . GLN A 1 99 ? -10.863 -13.985 3.659 1.00 90.94 99 GLN A N 1
ATOM 743 C CA . GLN A 1 99 ? -11.525 -13.320 4.771 1.00 90.94 99 GLN A CA 1
ATOM 744 C C . GLN A 1 99 ? -12.871 -13.980 5.087 1.00 90.94 99 GLN A C 1
ATOM 746 O O . GLN A 1 99 ? -13.664 -14.291 4.200 1.00 90.94 99 GLN A O 1
ATOM 751 N N . THR A 1 100 ? -13.154 -14.166 6.377 1.00 91.50 100 THR A N 1
ATOM 752 C CA . THR A 1 100 ? -14.414 -14.761 6.835 1.00 91.50 100 THR A CA 1
ATOM 753 C C . THR A 1 100 ? -15.611 -13.934 6.361 1.00 91.50 100 THR A C 1
ATOM 755 O O . THR A 1 100 ? -15.703 -12.749 6.686 1.00 91.50 100 THR A O 1
ATOM 758 N N . VAL A 1 101 ? -16.552 -14.567 5.650 1.00 90.69 101 VAL A N 1
ATOM 759 C CA . VAL A 1 101 ? -17.827 -13.953 5.231 1.00 90.69 101 VAL A CA 1
ATOM 760 C C . VAL A 1 101 ? -18.594 -13.460 6.462 1.00 90.69 101 VAL A C 1
ATOM 762 O O . VAL A 1 101 ? -18.806 -14.218 7.410 1.00 90.69 101 VAL A O 1
ATOM 765 N N . GLY A 1 102 ? -18.996 -12.190 6.466 1.00 91.31 102 GLY A N 1
ATOM 766 C CA . GLY A 1 102 ? -19.612 -11.497 7.601 1.00 91.31 102 GLY A CA 1
ATOM 767 C C . GLY A 1 102 ? -18.634 -11.075 8.706 1.00 91.31 102 GLY A C 1
ATOM 768 O O . GLY A 1 102 ? -19.064 -10.542 9.727 1.00 91.31 102 GLY A O 1
ATOM 769 N N . GLY A 1 103 ? -17.333 -11.328 8.542 1.00 96.69 103 GLY A N 1
ATOM 770 C CA . GLY A 1 103 ? -16.296 -11.011 9.520 1.00 96.69 103 GLY A CA 1
ATOM 771 C C . GLY A 1 103 ? -15.789 -9.567 9.450 1.00 96.69 103 GLY A C 1
ATOM 772 O O . GLY A 1 103 ? -16.067 -8.816 8.516 1.00 96.69 103 GLY A O 1
ATOM 773 N N . LEU A 1 104 ? -14.968 -9.195 10.438 1.00 96.38 104 LEU A N 1
ATOM 774 C CA . LEU A 1 104 ? -14.424 -7.837 10.584 1.00 96.38 104 LEU A CA 1
ATOM 775 C C . LEU A 1 104 ? -13.593 -7.387 9.370 1.00 96.38 104 LEU A C 1
ATOM 777 O O . LEU A 1 104 ? -13.707 -6.247 8.930 1.00 96.38 104 LEU A O 1
ATOM 781 N N . ASN A 1 105 ? -12.790 -8.284 8.791 1.00 95.06 105 ASN A N 1
ATOM 782 C CA . ASN A 1 105 ? -11.953 -7.945 7.637 1.00 95.06 105 ASN A CA 1
ATOM 783 C C . ASN A 1 105 ? -12.793 -7.690 6.375 1.00 95.06 105 ASN A C 1
ATOM 785 O O . ASN A 1 105 ? -12.528 -6.736 5.646 1.00 95.06 105 ASN A O 1
ATOM 789 N N . GLU A 1 106 ? -13.840 -8.490 6.143 1.00 95.25 106 GLU A N 1
ATOM 790 C CA . GLU A 1 106 ? -14.779 -8.259 5.040 1.00 95.25 106 GLU A CA 1
ATOM 791 C C . GLU A 1 106 ? -15.526 -6.930 5.225 1.00 95.25 106 GLU A C 1
ATOM 793 O O . GLU A 1 106 ? -15.667 -6.168 4.266 1.00 95.25 106 GLU A O 1
ATOM 798 N N . GLN A 1 107 ? -15.956 -6.619 6.455 1.00 96.62 107 GLN A N 1
ATOM 799 C CA . GLN A 1 107 ? -16.607 -5.348 6.771 1.00 96.62 107 GLN A CA 1
ATOM 800 C C . GLN A 1 107 ? -15.745 -4.153 6.359 1.00 96.62 107 GLN A C 1
ATOM 802 O O . GLN A 1 107 ? -16.215 -3.305 5.601 1.00 96.62 107 GLN A O 1
ATOM 807 N N . VAL A 1 108 ? -14.483 -4.111 6.796 1.00 96.12 108 VAL A N 1
ATOM 808 C CA . VAL A 1 108 ? -13.579 -2.996 6.472 1.00 96.12 108 VAL A CA 1
ATOM 809 C C . VAL A 1 108 ? -13.358 -2.886 4.960 1.00 96.12 108 VAL A C 1
ATOM 811 O O . VAL A 1 108 ? -13.399 -1.786 4.412 1.00 96.12 108 VAL A O 1
ATOM 814 N N . VAL A 1 109 ? -13.171 -4.007 4.252 1.00 94.94 109 VAL A N 1
ATOM 815 C CA . VAL A 1 109 ? -12.994 -4.003 2.786 1.00 94.94 109 VAL A CA 1
ATOM 816 C C . VAL A 1 109 ? -14.233 -3.461 2.068 1.00 94.94 109 VAL A C 1
ATOM 818 O O . VAL A 1 109 ? -14.101 -2.675 1.124 1.00 94.94 109 VAL A O 1
ATOM 821 N N . ARG A 1 110 ? -15.433 -3.866 2.498 1.00 94.81 110 ARG A N 1
ATOM 822 C CA . ARG A 1 110 ? -16.701 -3.387 1.933 1.00 94.81 110 ARG A CA 1
ATOM 823 C C . ARG A 1 110 ? -16.874 -1.886 2.160 1.00 94.81 110 ARG A C 1
ATOM 825 O O . ARG A 1 110 ? -17.067 -1.162 1.187 1.00 94.81 110 ARG A O 1
ATOM 832 N N . GLU A 1 111 ? -16.736 -1.415 3.396 1.00 95.69 111 GLU A N 1
ATOM 833 C CA . GLU A 1 111 ? -16.919 0.002 3.748 1.00 95.69 111 GLU A CA 1
ATOM 834 C C . GLU A 1 111 ? -15.906 0.902 3.022 1.00 95.69 111 GLU A C 1
ATOM 836 O O . GLU A 1 111 ? -16.272 1.930 2.453 1.00 95.69 111 GLU A O 1
ATOM 841 N N . MET A 1 112 ? -14.638 0.482 2.930 1.00 94.81 112 MET A N 1
ATOM 842 C CA . MET A 1 112 ? -13.609 1.210 2.174 1.00 94.81 112 MET A CA 1
ATOM 843 C C . MET A 1 112 ? -13.912 1.261 0.670 1.00 94.81 112 MET A C 1
ATOM 845 O O . MET A 1 112 ? -13.636 2.267 0.006 1.00 94.81 112 MET A O 1
ATOM 849 N N . ARG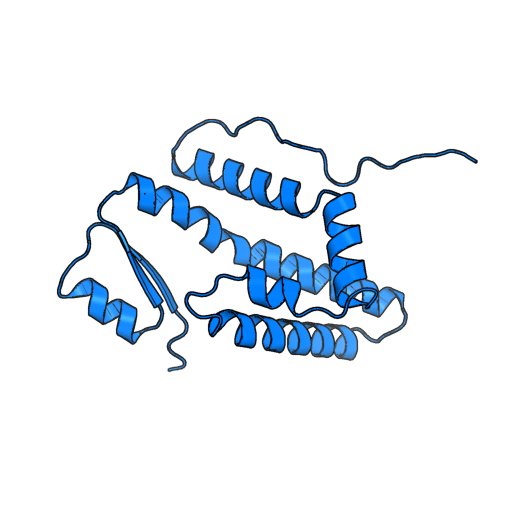 A 1 113 ? -14.487 0.189 0.111 1.00 93.56 113 ARG A N 1
ATOM 850 C CA . ARG A 1 113 ? -14.919 0.150 -1.293 1.00 93.56 113 ARG A CA 1
ATOM 851 C C . ARG A 1 113 ? -16.086 1.097 -1.539 1.00 93.56 113 ARG A C 1
ATOM 853 O O . ARG A 1 113 ? -16.039 1.857 -2.503 1.00 93.56 113 ARG A O 1
ATOM 860 N N . GLU A 1 114 ? -17.096 1.067 -0.678 1.00 92.62 114 GLU A N 1
ATOM 861 C CA . GLU A 1 114 ? -18.271 1.942 -0.753 1.00 92.62 114 GLU A CA 1
ATOM 862 C C . GLU A 1 114 ? -17.885 3.421 -0.608 1.00 92.62 114 GLU A C 1
ATOM 864 O O . GLU A 1 114 ? -18.370 4.259 -1.369 1.00 92.62 114 GLU A O 1
ATOM 869 N N . ALA A 1 115 ? -16.916 3.727 0.260 1.00 92.75 115 ALA A N 1
ATOM 870 C CA . ALA A 1 115 ? -16.335 5.063 0.415 1.00 92.75 115 ALA A CA 1
ATOM 871 C C . ALA A 1 115 ? -15.480 5.528 -0.788 1.00 92.75 115 ALA A C 1
ATOM 873 O O . ALA A 1 115 ? -15.061 6.687 -0.842 1.00 92.75 115 ALA A O 1
ATOM 874 N N . GLY A 1 116 ? -15.206 4.649 -1.761 1.00 94.00 116 GLY A N 1
ATOM 875 C CA . GLY A 1 116 ? -14.440 4.965 -2.970 1.00 94.00 116 GLY A CA 1
ATOM 876 C C . GLY A 1 116 ? -12.918 4.986 -2.781 1.00 94.00 116 GLY A C 1
ATOM 877 O O . GLY A 1 116 ? -12.211 5.561 -3.611 1.00 94.00 116 GLY A O 1
ATOM 878 N N . ALA A 1 117 ? -12.385 4.361 -1.725 1.00 93.44 117 ALA A N 1
ATOM 879 C CA . ALA A 1 117 ? -10.951 4.398 -1.417 1.00 93.44 117 ALA A CA 1
ATOM 880 C C . ALA A 1 117 ? -10.082 3.805 -2.543 1.00 93.44 117 ALA A C 1
ATOM 882 O O . ALA A 1 117 ? -9.049 4.369 -2.906 1.00 93.44 117 ALA A O 1
ATOM 883 N N . TYR A 1 118 ? -10.517 2.689 -3.139 1.00 93.19 118 TYR A N 1
ATOM 884 C CA . TYR A 1 118 ? -9.768 2.014 -4.206 1.00 93.19 118 TYR A CA 1
ATOM 885 C C . TYR A 1 118 ? -9.824 2.766 -5.546 1.00 93.19 118 TYR A C 1
ATOM 887 O O . TYR A 1 118 ? -8.844 2.754 -6.291 1.00 93.19 118 TYR A O 1
ATOM 895 N N . ASP A 1 119 ? -10.922 3.476 -5.827 1.00 93.50 119 ASP A N 1
ATOM 896 C CA . ASP A 1 119 ? -11.013 4.367 -6.990 1.00 93.50 119 ASP A CA 1
ATOM 897 C C . ASP A 1 119 ? -10.054 5.556 -6.835 1.00 93.50 119 ASP A C 1
ATOM 899 O O . ASP A 1 119 ? -9.319 5.885 -7.766 1.00 93.50 119 ASP A O 1
ATOM 903 N N . ALA A 1 120 ? -9.985 6.147 -5.637 1.00 93.62 120 ALA A N 1
ATOM 904 C CA . ALA A 1 120 ? -9.081 7.257 -5.336 1.00 93.62 120 ALA A CA 1
ATOM 905 C C . ALA A 1 120 ? -7.594 6.862 -5.390 1.00 93.62 120 ALA A C 1
ATOM 907 O O . ALA A 1 120 ? -6.758 7.642 -5.863 1.00 93.62 120 ALA A O 1
ATOM 908 N N . LEU A 1 121 ? -7.254 5.648 -4.939 1.00 94.94 121 LEU A N 1
ATOM 909 C CA . LEU A 1 121 ? -5.914 5.080 -5.106 1.00 94.94 121 LEU A CA 1
ATOM 910 C C . LEU A 1 121 ? -5.554 4.997 -6.590 1.00 94.94 121 LEU A C 1
ATOM 912 O O . LEU A 1 121 ? -4.486 5.443 -7.008 1.00 94.94 121 LEU A O 1
ATOM 916 N N . ALA A 1 122 ? -6.463 4.451 -7.390 1.00 94.94 122 ALA A N 1
ATOM 917 C CA . ALA A 1 122 ? -6.220 4.247 -8.801 1.00 94.94 122 ALA A CA 1
ATOM 918 C C . ALA A 1 122 ? -6.135 5.589 -9.567 1.00 94.94 122 ALA A C 1
ATOM 920 O O . ALA A 1 122 ? -5.239 5.746 -10.390 1.00 94.94 122 ALA A O 1
ATOM 921 N N . ASP A 1 123 ? -6.949 6.596 -9.226 1.00 94.31 123 ASP A N 1
ATOM 922 C CA . ASP A 1 123 ? -6.815 7.962 -9.763 1.00 94.31 123 ASP A CA 1
ATOM 923 C C . ASP A 1 123 ? -5.460 8.604 -9.400 1.00 94.31 123 ASP A C 1
ATOM 925 O O . ASP A 1 123 ? -4.873 9.349 -10.189 1.00 94.31 123 ASP A O 1
ATOM 929 N N . SER A 1 124 ? -4.939 8.320 -8.202 1.00 95.00 124 SER A N 1
ATOM 930 C CA . SER A 1 124 ? -3.629 8.821 -7.765 1.00 95.00 124 SER A CA 1
ATOM 931 C C . SER A 1 124 ? -2.482 8.177 -8.551 1.00 95.00 124 SER A C 1
ATOM 933 O O . SER A 1 124 ? -1.537 8.868 -8.943 1.00 95.00 124 SER A O 1
ATOM 935 N N . LEU A 1 125 ? -2.582 6.873 -8.834 1.00 96.62 125 LEU A N 1
ATOM 936 C CA . LEU A 1 125 ? -1.634 6.150 -9.687 1.00 96.62 125 LEU A CA 1
ATOM 937 C C . LEU A 1 125 ? -1.687 6.647 -11.137 1.00 96.62 125 LEU A C 1
ATOM 939 O O . LEU A 1 125 ? -0.630 6.866 -11.728 1.00 96.62 125 LEU A O 1
ATOM 943 N N . ASP A 1 126 ? -2.881 6.911 -11.678 1.00 96.06 126 ASP A N 1
ATOM 944 C CA . ASP A 1 126 ? -3.056 7.495 -13.015 1.00 96.06 126 ASP A CA 1
ATOM 945 C C . ASP A 1 126 ? -2.400 8.881 -13.111 1.00 96.06 126 ASP A C 1
ATOM 947 O O . ASP A 1 126 ? -1.688 9.181 -14.072 1.00 96.06 126 ASP A O 1
ATOM 951 N N . GLY A 1 127 ? -2.573 9.722 -12.086 1.00 95.25 127 GLY A N 1
ATOM 952 C CA . GLY A 1 127 ? -1.906 11.023 -12.000 1.00 95.25 127 GLY A CA 1
ATOM 953 C C . GLY A 1 127 ? -0.378 10.911 -11.940 1.00 95.25 127 GLY A C 1
ATOM 954 O O . GLY A 1 127 ? 0.329 11.675 -12.604 1.00 95.25 127 GLY A O 1
ATOM 955 N N . CYS A 1 128 ? 0.144 9.939 -11.186 1.00 96.62 128 CYS A N 1
ATOM 956 C CA . CYS A 1 128 ? 1.578 9.652 -11.130 1.00 96.62 128 CYS A CA 1
ATOM 957 C C . CYS A 1 128 ? 2.109 9.173 -12.493 1.00 96.62 128 CYS A C 1
ATOM 959 O O . CYS A 1 128 ? 3.119 9.691 -12.975 1.00 96.62 128 CYS A O 1
ATOM 961 N N . LEU A 1 129 ? 1.392 8.261 -13.157 1.00 96.88 129 LEU A N 1
ATOM 962 C CA . LEU A 1 129 ? 1.735 7.767 -14.490 1.00 96.88 129 LEU A CA 1
ATOM 963 C C . LEU A 1 129 ? 1.754 8.893 -15.525 1.00 96.88 129 LEU A C 1
ATOM 965 O O . LEU A 1 129 ? 2.708 9.000 -16.294 1.00 96.88 129 LEU A O 1
ATOM 969 N N . ALA A 1 130 ? 0.735 9.755 -15.529 1.00 96.31 130 ALA A N 1
ATOM 970 C CA . ALA A 1 130 ? 0.674 10.899 -16.430 1.00 96.31 130 ALA A CA 1
ATOM 971 C C . ALA A 1 130 ? 1.908 11.798 -16.262 1.00 96.31 130 ALA A C 1
ATOM 973 O O . ALA A 1 130 ? 2.545 12.154 -17.253 1.00 96.31 130 ALA A O 1
ATOM 974 N N . ARG A 1 131 ? 2.324 12.065 -15.015 1.00 96.44 131 ARG A N 1
ATOM 975 C CA . ARG A 1 131 ? 3.550 12.821 -14.720 1.00 96.44 131 ARG A CA 1
ATOM 976 C C . ARG A 1 131 ? 4.808 12.128 -15.250 1.00 96.44 131 ARG A C 1
ATOM 978 O O . ARG A 1 131 ? 5.642 12.800 -15.848 1.00 96.44 131 ARG A O 1
ATOM 985 N N . ILE A 1 132 ? 4.940 10.815 -15.058 1.00 96.00 132 ILE A N 1
ATOM 986 C CA . ILE A 1 132 ? 6.074 10.024 -15.575 1.00 96.00 132 ILE A CA 1
ATOM 987 C C . ILE A 1 132 ? 6.122 10.068 -17.109 1.00 96.00 132 ILE A C 1
ATOM 989 O O . ILE A 1 132 ? 7.197 10.153 -17.693 1.00 96.00 132 ILE A O 1
ATOM 993 N N . GLN A 1 133 ? 4.962 10.056 -17.766 1.00 95.75 133 GLN A N 1
ATOM 994 C CA . GLN A 1 133 ? 4.845 10.101 -19.225 1.00 95.75 133 GLN A CA 1
ATOM 995 C C . GLN A 1 133 ? 4.885 11.521 -19.818 1.00 95.75 133 GLN A C 1
ATOM 997 O O . GLN A 1 133 ? 4.771 11.660 -21.034 1.00 95.75 133 GLN A O 1
ATOM 1002 N N . GLY A 1 134 ? 4.999 12.572 -18.999 1.00 94.06 134 GLY A N 1
ATOM 1003 C CA . GLY A 1 134 ? 4.928 13.962 -19.468 1.00 94.06 134 GLY A CA 1
ATOM 1004 C C . GLY A 1 134 ? 3.559 14.361 -20.041 1.00 94.06 134 GLY A C 1
ATOM 1005 O O . GLY A 1 134 ? 3.479 15.249 -20.885 1.00 94.06 134 GLY A O 1
ATOM 1006 N N . LYS A 1 135 ? 2.482 13.694 -19.612 1.00 91.94 135 LYS A N 1
ATOM 1007 C CA . LYS A 1 135 ? 1.095 13.932 -20.038 1.00 91.94 135 LYS A CA 1
ATOM 1008 C C . LYS A 1 135 ? 0.298 14.641 -18.943 1.00 91.94 135 LYS A C 1
ATOM 1010 O O . LYS A 1 135 ? 0.640 14.598 -17.762 1.00 91.94 135 LYS A O 1
ATOM 1015 N N . THR A 1 136 ? -0.818 15.252 -19.328 1.00 85.56 136 THR A N 1
ATOM 1016 C CA . THR A 1 136 ? -1.800 15.785 -18.374 1.00 85.56 136 THR A CA 1
ATOM 1017 C C . THR A 1 136 ? -2.536 14.643 -17.673 1.00 85.56 136 THR A C 1
ATOM 1019 O O . THR A 1 136 ? -2.875 13.643 -18.307 1.00 85.56 136 THR A O 1
ATOM 1022 N N . ALA A 1 137 ? -2.799 14.795 -16.372 1.00 77.19 137 ALA A N 1
ATOM 1023 C CA . ALA A 1 137 ? -3.565 13.821 -15.600 1.00 77.19 137 ALA A CA 1
ATOM 1024 C C . ALA A 1 137 ? -4.992 13.655 -16.153 1.00 77.19 137 ALA A C 1
ATOM 1026 O O . ALA A 1 137 ? -5.631 14.621 -16.579 1.00 77.19 137 ALA A O 1
ATOM 1027 N N . THR A 1 138 ? -5.490 12.421 -16.133 1.00 75.88 138 THR A N 1
ATOM 1028 C CA . THR A 1 138 ? -6.861 12.078 -16.518 1.00 75.88 138 THR A CA 1
ATOM 1029 C C . THR A 1 138 ? -7.878 12.589 -15.494 1.00 75.88 138 THR A C 1
ATOM 1031 O O . THR A 1 138 ? -7.554 12.924 -14.352 1.00 75.88 138 THR A O 1
ATOM 1034 N N . LYS A 1 139 ? -9.146 12.676 -15.913 1.00 78.69 139 LYS A N 1
ATOM 1035 C CA . LYS A 1 139 ? -10.256 13.046 -15.029 1.00 78.69 139 LYS A CA 1
ATOM 1036 C C . LYS A 1 139 ? -10.432 11.973 -13.945 1.00 78.69 139 LYS A C 1
ATOM 1038 O O . LYS A 1 139 ? -10.531 10.796 -14.273 1.00 78.69 139 LYS A O 1
ATOM 1043 N N . LYS A 1 140 ? -10.529 12.403 -12.684 1.00 82.31 140 LYS A N 1
ATOM 1044 C CA . LYS A 1 140 ? -10.781 11.527 -11.528 1.00 82.31 140 LYS A CA 1
ATOM 1045 C C . LYS A 1 140 ? -12.132 10.812 -11.647 1.00 82.31 140 LYS A C 1
ATOM 1047 O O . LYS A 1 140 ? -13.116 11.435 -12.062 1.00 82.31 140 LYS A O 1
ATOM 1052 N N . ARG A 1 141 ? -12.182 9.532 -11.275 1.00 79.12 141 ARG A N 1
ATOM 1053 C CA . ARG A 1 141 ? -13.357 8.648 -11.365 1.00 79.12 141 ARG A CA 1
ATOM 1054 C C . ARG A 1 141 ? -14.428 8.967 -10.326 1.00 79.12 141 ARG A C 1
ATOM 1056 O O . ARG A 1 141 ? -15.606 8.965 -10.672 1.00 79.12 141 ARG A O 1
ATOM 1063 N N . LYS A 1 142 ? -14.040 9.290 -9.091 1.00 65.38 142 LYS A N 1
ATOM 1064 C CA . LYS A 1 142 ? -14.932 9.749 -8.009 1.00 65.38 142 LYS A CA 1
ATOM 1065 C C . LYS A 1 142 ? -14.164 10.649 -7.040 1.00 65.38 142 LYS A C 1
ATOM 1067 O O . LYS A 1 142 ? -12.958 10.504 -6.874 1.00 65.38 142 LYS A O 1
ATOM 1072 N N . SER A 1 143 ? -14.864 11.574 -6.382 1.00 60.25 143 SER A N 1
ATOM 1073 C CA . SER A 1 143 ? -14.302 12.279 -5.225 1.00 60.25 143 SER A CA 1
ATOM 1074 C C . SER A 1 143 ? -14.425 11.363 -4.008 1.00 60.25 143 SER A C 1
ATOM 1076 O O . SER A 1 143 ? -15.559 11.026 -3.659 1.00 60.25 143 SER A O 1
ATOM 1078 N N . PRO A 1 144 ? -13.324 10.948 -3.356 1.00 55.75 144 PRO A N 1
ATOM 1079 C CA . PRO A 1 144 ? -13.442 10.268 -2.077 1.00 55.75 144 PRO A CA 1
ATOM 1080 C C . PRO A 1 144 ? -14.048 11.261 -1.076 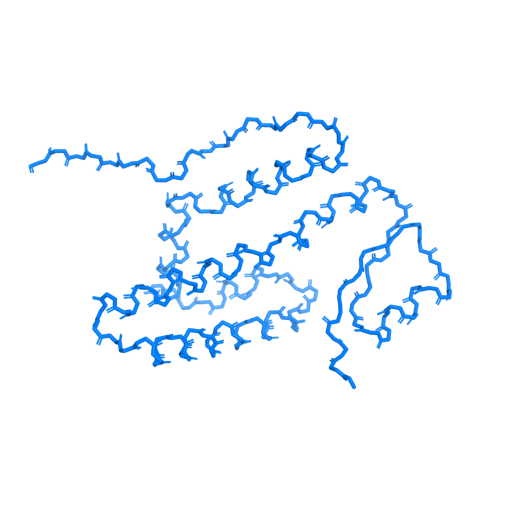1.00 55.75 144 PRO A C 1
ATOM 1082 O O . PRO A 1 144 ? -13.720 12.450 -1.109 1.00 55.75 144 PRO A O 1
ATOM 1085 N N . TYR A 1 145 ? -14.950 10.784 -0.220 1.00 57.84 145 TYR A N 1
ATOM 1086 C CA . TYR A 1 145 ? -15.563 11.563 0.868 1.00 57.84 145 TYR A CA 1
ATOM 1087 C C . TYR A 1 145 ? -16.575 12.649 0.463 1.00 57.84 145 TYR A C 1
ATOM 1089 O O . TYR A 1 145 ? -16.647 13.684 1.124 1.00 57.84 145 TYR A O 1
ATOM 1097 N N . ALA A 1 146 ? -17.393 12.444 -0.577 1.00 52.94 146 ALA A N 1
ATOM 1098 C CA . ALA A 1 146 ? -18.609 13.253 -0.693 1.00 52.94 146 ALA A CA 1
ATOM 1099 C C . ALA A 1 146 ? -19.471 12.973 0.549 1.00 52.94 146 ALA A C 1
ATOM 1101 O O . ALA A 1 146 ? -20.078 11.910 0.654 1.00 52.94 146 ALA A O 1
ATOM 1102 N N . SER A 1 147 ? -19.449 13.887 1.521 1.00 47.31 147 SER A N 1
ATOM 1103 C CA . SER A 1 147 ? -20.293 13.806 2.704 1.00 47.31 147 SER A CA 1
ATOM 1104 C C . SER A 1 147 ? -21.738 13.733 2.233 1.00 47.31 147 SER A C 1
ATOM 1106 O O . SER A 1 147 ? -22.238 14.690 1.636 1.00 47.31 147 SER A O 1
ATOM 1108 N N . SER A 1 148 ? -22.422 12.633 2.523 1.00 45.31 148 SER A N 1
ATOM 1109 C CA . SER A 1 148 ? -23.862 12.685 2.717 1.00 45.31 148 SER A CA 1
ATOM 1110 C C . SER A 1 148 ? -24.084 13.540 3.962 1.00 45.31 148 SER A C 1
ATOM 1112 O O . SER A 1 148 ? -24.161 13.033 5.079 1.00 45.31 148 SER A O 1
ATOM 1114 N N . VAL A 1 149 ? -24.092 14.861 3.780 1.00 43.25 149 VAL A N 1
ATOM 1115 C CA . VAL A 1 149 ? -24.780 15.744 4.714 1.00 43.25 149 VAL A CA 1
ATOM 1116 C C . VAL A 1 149 ? -26.258 15.453 4.486 1.00 43.25 149 VAL A C 1
ATOM 1118 O O . VAL A 1 149 ? -26.915 16.107 3.685 1.00 43.25 149 VAL A O 1
ATOM 1121 N N . GLU A 1 150 ? -26.755 14.385 5.099 1.00 44.94 150 GLU A N 1
ATOM 1122 C CA . GLU A 1 150 ? -28.169 14.321 5.429 1.00 44.94 150 GLU A CA 1
ATOM 1123 C C . GLU A 1 150 ? -28.303 15.112 6.728 1.00 44.94 150 GLU A C 1
ATOM 1125 O O . GLU A 1 150 ? -27.946 14.646 7.807 1.00 44.94 150 GLU A O 1
ATOM 1130 N N . GLU A 1 151 ? -28.708 16.376 6.585 1.00 43.91 151 GLU A N 1
ATOM 1131 C CA . GLU A 1 151 ? -29.311 17.128 7.680 1.00 43.91 151 GLU A CA 1
ATOM 1132 C C . GLU A 1 151 ? -30.533 16.338 8.164 1.00 43.91 151 GLU A C 1
ATOM 1134 O O . GLU A 1 151 ? -31.494 16.147 7.415 1.00 43.91 151 GLU A O 1
ATOM 1139 N N . SER A 1 152 ? -30.485 15.880 9.414 1.00 41.25 152 SER A N 1
ATOM 1140 C CA . SER A 1 152 ? -31.643 15.404 10.172 1.00 41.25 152 SER A CA 1
ATOM 1141 C C . SER A 1 152 ? -31.648 16.050 11.545 1.00 41.25 152 SER A C 1
ATOM 1143 O O . SER A 1 152 ? -30.590 15.945 12.210 1.00 41.25 152 SER A O 1
#

Sequence (152 aa):
AKHHGATVMCPPHPVVTPLFESLGTAVAVDEEEVMKKLMPVTALMGQFYAQQQATQAWLEAQGVDAQSASKWTGAVFHCVSYDSAVAGPQTFKHLVEEQTVGGLNEQVVREMREAGAYDALADSLDGCLARIQGKTATKKRKSPYASSVEES

Secondary structure (DSSP, 8-state):
----EEEEESS--TTHHHHHHTTEEEEE-S-HHHHHHHGGGGGHHHHHHHHHHHHHHHHHHTT--HHHHHHHHHHHHHHHHHHHHT--TTHHHHHHHTSPTTSHHHHHHHHHHHTTHHHHHHHHHHHHHHHHTT-PPPPPS--TT-------